Protein AF-J7QDD9-F1 (afdb_monomer)

Radius of gyration: 14.72 Å; Cα contacts (8 Å, |Δi|>4): 71; chains: 1; bounding box: 35×33×41 Å

Structure (mmCIF, N/CA/C/O backbone):
data_AF-J7QDD9-F1
#
_entry.id   AF-J7QDD9-F1
#
loop_
_atom_site.group_PDB
_atom_site.id
_atom_site.type_symbol
_atom_site.label_atom_id
_atom_site.label_alt_id
_atom_site.label_comp_id
_atom_site.label_asym_id
_atom_site.label_entity_id
_atom_site.label_seq_id
_atom_site.pdbx_PDB_ins_code
_atom_site.Cartn_x
_atom_site.Cartn_y
_atom_site.Cartn_z
_atom_site.occupancy
_atom_site.B_iso_or_equiv
_atom_site.auth_seq_id
_atom_site.auth_comp_id
_atom_site.auth_asym_id
_atom_site.auth_atom_id
_atom_site.pdbx_PDB_model_num
ATOM 1 N N . PRO A 1 1 ? -3.243 -21.682 -27.968 1.00 46.69 1 PRO A N 1
ATOM 2 C CA . PRO A 1 1 ? -2.888 -22.074 -26.582 1.00 46.69 1 PRO A CA 1
ATOM 3 C C . PRO A 1 1 ? -1.406 -21.785 -26.291 1.00 46.69 1 PRO A C 1
ATOM 5 O O . PRO A 1 1 ? -0.540 -22.394 -26.911 1.00 46.69 1 PRO A O 1
ATOM 8 N N . ALA A 1 2 ? -1.112 -20.806 -25.429 1.00 47.50 2 ALA A N 1
ATOM 9 C CA . ALA A 1 2 ? 0.265 -20.487 -25.048 1.00 47.50 2 ALA A CA 1
ATOM 10 C C . ALA A 1 2 ? 0.872 -21.641 -24.232 1.00 47.50 2 ALA A C 1
ATOM 12 O O . ALA A 1 2 ? 0.212 -22.207 -23.362 1.00 47.50 2 ALA A O 1
ATOM 13 N N . THR A 1 3 ? 2.110 -22.012 -24.547 1.00 53.88 3 THR A N 1
ATOM 14 C CA . THR A 1 3 ? 2.876 -23.059 -23.864 1.00 53.88 3 THR A CA 1
ATOM 15 C C . THR A 1 3 ? 3.172 -22.668 -22.405 1.00 53.88 3 THR A C 1
ATOM 17 O O . THR A 1 3 ? 3.462 -21.499 -22.143 1.00 53.88 3 THR A O 1
ATOM 20 N N . PRO A 1 4 ? 3.147 -23.619 -21.448 1.00 62.66 4 PRO A N 1
ATOM 21 C CA . PRO A 1 4 ? 3.274 -23.342 -20.008 1.00 62.66 4 PRO A CA 1
ATOM 22 C C . PRO A 1 4 ? 4.576 -22.614 -19.614 1.00 62.66 4 PRO A C 1
ATOM 24 O O . PRO A 1 4 ? 4.592 -21.803 -18.690 1.00 62.66 4 PRO A O 1
ATOM 27 N N . GLN A 1 5 ? 5.652 -22.805 -20.379 1.00 57.22 5 GLN A N 1
ATOM 28 C CA . GLN A 1 5 ? 6.921 -22.088 -20.193 1.00 57.22 5 GLN A CA 1
ATOM 29 C C . GLN A 1 5 ? 6.824 -20.586 -20.484 1.00 57.22 5 GLN A C 1
ATOM 31 O O . GLN A 1 5 ? 7.480 -19.784 -19.823 1.00 57.22 5 GLN A O 1
ATOM 36 N N . ILE A 1 6 ? 5.983 -20.182 -21.441 1.00 62.09 6 ILE A N 1
ATOM 37 C CA . ILE A 1 6 ? 5.754 -18.764 -21.733 1.00 62.09 6 ILE A CA 1
ATOM 38 C C . ILE A 1 6 ? 4.957 -18.142 -20.587 1.00 62.09 6 ILE A C 1
ATOM 40 O O . ILE A 1 6 ? 5.292 -17.053 -20.134 1.00 62.09 6 ILE A O 1
ATOM 44 N N . THR A 1 7 ? 3.9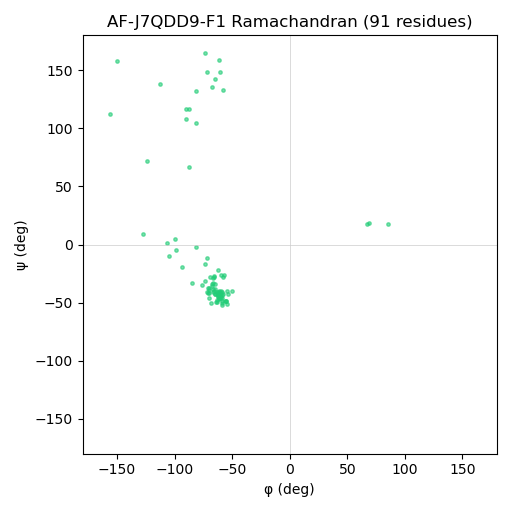47 -18.839 -20.058 1.00 60.72 7 THR A N 1
ATOM 45 C CA . THR A 1 7 ? 3.172 -18.333 -18.916 1.00 60.72 7 THR A CA 1
ATOM 46 C C . THR A 1 7 ? 4.033 -18.151 -17.665 1.00 60.72 7 THR A C 1
ATOM 48 O O . THR A 1 7 ? 3.932 -17.114 -17.019 1.00 60.72 7 THR A O 1
ATOM 51 N N . GLU A 1 8 ? 4.952 -19.069 -17.363 1.00 60.72 8 GLU A N 1
ATOM 52 C CA . GLU A 1 8 ? 5.870 -18.934 -16.219 1.00 60.72 8 GLU A CA 1
ATOM 53 C C . GLU A 1 8 ? 6.875 -17.782 -16.389 1.00 60.72 8 GLU A C 1
ATOM 55 O O . GLU A 1 8 ? 7.103 -17.003 -15.457 1.00 60.72 8 GLU A O 1
ATOM 60 N N . ALA A 1 9 ? 7.424 -17.611 -17.596 1.00 60.16 9 ALA A N 1
ATOM 61 C CA . ALA A 1 9 ? 8.318 -16.496 -17.910 1.00 60.16 9 ALA A CA 1
ATOM 62 C C . ALA A 1 9 ? 7.598 -15.138 -17.829 1.00 60.16 9 ALA A C 1
ATOM 64 O O . ALA A 1 9 ? 8.151 -14.163 -17.318 1.00 60.16 9 ALA A O 1
ATOM 65 N N . LEU A 1 10 ? 6.336 -15.075 -18.268 1.00 59.44 10 LEU A N 1
ATOM 66 C CA . LEU A 1 10 ? 5.495 -13.882 -18.142 1.00 59.44 10 LEU A CA 1
ATOM 67 C C . LEU A 1 10 ? 5.149 -13.577 -16.676 1.00 59.44 10 LEU A C 1
ATOM 69 O O . LEU A 1 10 ? 5.080 -12.412 -16.290 1.00 59.44 10 LEU A O 1
ATOM 73 N N . HIS A 1 11 ? 4.978 -14.604 -15.841 1.00 61.16 11 HIS A N 1
ATOM 74 C CA . HIS A 1 11 ? 4.706 -14.453 -14.406 1.00 61.16 11 HIS A CA 1
ATOM 75 C C . HIS A 1 11 ? 5.924 -13.971 -13.602 1.00 61.16 11 HIS A C 1
ATOM 77 O O . HIS A 1 11 ? 5.769 -13.579 -12.447 1.00 61.16 11 HIS A O 1
ATOM 83 N N . SER A 1 12 ? 7.112 -13.965 -14.210 1.00 67.19 12 SER A N 1
ATOM 84 C CA . SER A 1 12 ? 8.369 -13.539 -13.583 1.00 67.19 12 SER A CA 1
ATOM 85 C C . SER A 1 12 ? 8.869 -12.182 -14.092 1.00 67.19 12 SER A C 1
ATOM 87 O O . SER A 1 12 ? 9.935 -11.730 -13.687 1.00 67.19 12 SER A O 1
ATOM 89 N N . ASN A 1 13 ? 8.133 -11.532 -14.999 1.00 84.44 13 ASN A N 1
ATOM 90 C CA . ASN A 1 13 ? 8.532 -10.247 -15.564 1.00 84.44 13 ASN A CA 1
ATOM 91 C C . ASN A 1 13 ? 8.039 -9.085 -14.686 1.00 84.44 13 ASN A C 1
ATOM 93 O O . ASN A 1 13 ? 6.831 -8.850 -14.585 1.00 84.44 13 ASN A O 1
ATOM 97 N N . ASP A 1 14 ? 8.972 -8.317 -14.115 1.00 87.19 14 ASP A N 1
ATOM 98 C CA . ASP A 1 14 ? 8.694 -7.160 -13.252 1.00 87.19 14 ASP A CA 1
ATOM 99 C C . ASP A 1 14 ? 7.690 -6.182 -13.880 1.00 87.19 14 ASP A C 1
ATOM 101 O O . ASP A 1 14 ? 6.818 -5.660 -13.191 1.00 87.19 14 ASP A O 1
ATOM 105 N N . SER A 1 15 ? 7.764 -5.916 -15.189 1.00 88.12 15 SER A N 1
ATOM 106 C CA . SER A 1 15 ? 6.837 -4.997 -15.873 1.00 88.12 15 SER A CA 1
ATOM 107 C C . SER A 1 15 ? 5.404 -5.522 -15.893 1.00 88.12 15 SER A C 1
ATOM 109 O O . SER A 1 15 ? 4.466 -4.759 -15.667 1.00 88.12 15 SER A O 1
ATOM 111 N N . LEU A 1 16 ? 5.223 -6.827 -16.106 1.00 89.88 16 LEU A N 1
ATOM 112 C CA . LEU A 1 16 ? 3.898 -7.448 -16.091 1.00 89.88 16 LEU A CA 1
ATOM 113 C C . LEU A 1 16 ? 3.335 -7.535 -14.676 1.00 89.88 16 LEU A C 1
ATOM 115 O O . LEU A 1 16 ? 2.157 -7.254 -14.473 1.00 89.88 16 LEU A O 1
ATOM 119 N N . LEU A 1 17 ? 4.169 -7.869 -13.691 1.00 91.81 17 LEU A N 1
ATOM 120 C CA . LEU A 1 17 ? 3.767 -7.897 -12.285 1.00 91.81 17 LEU A CA 1
ATOM 121 C C . LEU A 1 17 ? 3.342 -6.508 -11.795 1.00 91.81 17 LEU A C 1
ATOM 123 O O . LEU A 1 17 ? 2.296 -6.380 -11.160 1.00 91.81 17 LEU A O 1
ATOM 127 N N . ARG A 1 18 ? 4.087 -5.459 -12.167 1.00 92.00 18 ARG A N 1
ATOM 128 C CA . ARG A 1 18 ? 3.720 -4.057 -11.907 1.00 92.00 18 ARG A CA 1
ATOM 129 C C . ARG A 1 18 ? 2.375 -3.703 -12.537 1.00 92.00 18 ARG A C 1
ATOM 131 O O . ARG A 1 18 ? 1.482 -3.228 -11.839 1.00 92.00 18 ARG A O 1
ATOM 138 N N . ALA A 1 19 ? 2.207 -3.977 -13.832 1.00 93.00 19 ALA A N 1
ATOM 139 C CA . ALA A 1 19 ? 0.958 -3.699 -14.538 1.00 93.00 19 ALA A CA 1
ATOM 140 C C . ALA A 1 19 ? -0.231 -4.431 -13.896 1.00 93.00 19 ALA A C 1
ATOM 142 O O . ALA A 1 19 ? -1.274 -3.827 -13.657 1.00 93.00 19 ALA A O 1
ATOM 143 N N . ARG A 1 20 ? -0.061 -5.709 -13.538 1.00 93.81 20 ARG A N 1
ATOM 144 C CA . ARG A 1 20 ? -1.085 -6.495 -12.839 1.00 93.81 20 ARG A CA 1
ATOM 145 C C . ARG A 1 20 ? -1.431 -5.922 -11.469 1.00 93.81 20 ARG A C 1
ATOM 147 O O . ARG A 1 20 ? -2.612 -5.817 -11.162 1.00 93.81 20 ARG A O 1
ATOM 154 N N . ALA A 1 21 ? -0.440 -5.515 -10.673 1.00 94.94 21 ALA A N 1
ATOM 155 C CA . ALA A 1 21 ? -0.681 -4.884 -9.376 1.00 94.94 21 ALA A CA 1
ATOM 156 C C . ALA A 1 21 ? -1.479 -3.577 -9.522 1.00 94.94 21 ALA A C 1
ATOM 158 O O . ALA A 1 21 ? -2.440 -3.361 -8.789 1.00 94.94 21 ALA A O 1
ATOM 159 N N . ILE A 1 22 ? -1.138 -2.741 -10.508 1.00 95.12 22 ILE A N 1
ATOM 160 C CA . ILE A 1 22 ? -1.861 -1.493 -10.803 1.00 95.12 22 ILE A CA 1
ATOM 161 C C . ILE A 1 22 ? -3.307 -1.789 -11.222 1.00 95.12 22 ILE A C 1
ATOM 163 O O . ILE A 1 22 ? -4.247 -1.194 -10.696 1.00 95.12 22 ILE A O 1
ATOM 167 N N . VAL A 1 23 ? -3.510 -2.743 -12.133 1.00 96.62 23 VAL A N 1
ATOM 168 C CA . VAL A 1 23 ? -4.853 -3.140 -12.581 1.00 96.62 23 VAL A CA 1
ATOM 169 C C . VAL A 1 23 ? -5.678 -3.686 -11.413 1.00 96.62 23 VAL A C 1
ATOM 171 O O . VAL A 1 23 ? -6.822 -3.268 -11.236 1.00 96.62 23 VAL A O 1
ATOM 174 N N . ALA A 1 24 ? -5.107 -4.567 -10.590 1.00 96.31 24 ALA A N 1
ATOM 175 C CA . ALA A 1 24 ? -5.774 -5.121 -9.415 1.00 96.31 24 ALA A CA 1
ATOM 176 C C . ALA A 1 24 ? -6.150 -4.031 -8.396 1.00 96.31 24 ALA A C 1
ATOM 178 O O . ALA A 1 24 ? -7.258 -4.060 -7.859 1.00 96.31 24 ALA A O 1
ATOM 179 N N . TYR A 1 25 ? -5.276 -3.040 -8.185 1.00 97.06 25 TYR A N 1
ATOM 180 C CA . TYR A 1 25 ? -5.543 -1.880 -7.333 1.00 97.06 25 TYR A CA 1
ATOM 181 C C . TYR A 1 25 ? -6.765 -1.086 -7.813 1.00 97.06 25 TYR A C 1
ATOM 183 O O . TYR A 1 25 ? -7.693 -0.864 -7.035 1.00 97.06 25 TYR A O 1
ATOM 191 N N . HIS A 1 26 ? -6.824 -0.740 -9.103 1.00 96.38 26 HIS A N 1
ATOM 192 C CA . HIS A 1 26 ? -7.951 0.011 -9.670 1.00 96.38 26 HIS A CA 1
ATOM 193 C C . HIS A 1 26 ? -9.274 -0.768 -9.679 1.00 96.38 26 HIS A C 1
ATOM 195 O O . HIS A 1 26 ? -10.337 -0.162 -9.572 1.00 96.38 26 HIS A O 1
ATOM 201 N N . HIS A 1 27 ? -9.231 -2.101 -9.756 1.00 96.12 27 HIS A N 1
ATOM 202 C CA . HIS A 1 27 ? -10.425 -2.951 -9.646 1.00 96.12 27 HIS A CA 1
ATOM 203 C C . HIS A 1 27 ? -10.856 -3.210 -8.192 1.00 96.12 27 HIS A C 1
ATOM 205 O O . HIS A 1 27 ? -11.846 -3.903 -7.954 1.00 96.12 27 HIS A O 1
ATOM 211 N N . GLY A 1 28 ? -10.117 -2.696 -7.203 1.00 95.19 28 GLY A N 1
ATOM 212 C CA . GLY A 1 28 ? -10.376 -2.958 -5.788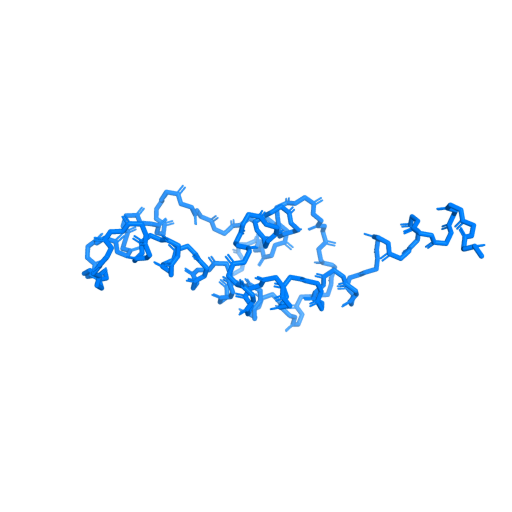 1.00 95.19 28 GLY A CA 1
ATOM 213 C C . GLY A 1 28 ? -10.084 -4.401 -5.360 1.00 95.19 28 GLY A C 1
ATOM 214 O O . GLY A 1 28 ? -10.583 -4.844 -4.324 1.00 95.19 28 GLY A O 1
ATOM 215 N N . ASN A 1 29 ? -9.293 -5.150 -6.139 1.00 96.50 29 ASN A N 1
ATOM 216 C CA . ASN A 1 29 ? -8.813 -6.486 -5.786 1.00 96.50 29 ASN A CA 1
ATOM 217 C C . ASN A 1 29 ? -7.513 -6.388 -4.974 1.00 96.50 29 ASN A C 1
ATOM 219 O O . ASN A 1 29 ? -6.431 -6.787 -5.413 1.00 96.50 29 ASN A O 1
ATOM 223 N N . TYR A 1 30 ? -7.614 -5.841 -3.763 1.00 96.44 30 TYR A N 1
ATOM 224 C CA . TYR A 1 30 ? -6.440 -5.562 -2.934 1.00 96.44 30 TYR A CA 1
ATOM 225 C C . TYR A 1 30 ? -5.698 -6.827 -2.488 1.00 96.44 30 TYR A C 1
ATOM 227 O O . TYR A 1 30 ? -4.483 -6.802 -2.327 1.00 96.44 30 TYR A O 1
ATOM 235 N N . ARG A 1 31 ? -6.387 -7.972 -2.383 1.00 95.75 31 ARG A N 1
ATOM 236 C CA . ARG A 1 31 ? -5.744 -9.256 -2.065 1.00 95.75 31 ARG A CA 1
ATOM 237 C C . ARG A 1 31 ? -4.698 -9.652 -3.108 1.00 95.75 31 ARG A C 1
ATOM 239 O O . ARG A 1 31 ? -3.638 -10.152 -2.737 1.00 95.75 31 ARG A O 1
ATOM 246 N N . GLU A 1 32 ? -4.982 -9.437 -4.392 1.00 95.31 32 GLU A N 1
ATOM 247 C CA . GLU A 1 32 ? -4.012 -9.708 -5.458 1.00 95.31 32 GLU A CA 1
ATOM 248 C C . GLU A 1 32 ? -2.851 -8.711 -5.423 1.00 95.31 32 GLU A C 1
ATOM 250 O O . GLU A 1 32 ? -1.704 -9.130 -5.565 1.00 95.31 32 GLU A O 1
ATOM 255 N N . VAL A 1 33 ? -3.122 -7.431 -5.136 1.00 96.44 33 VAL A N 1
ATOM 256 C CA . VAL A 1 33 ? -2.072 -6.423 -4.909 1.00 96.44 33 VAL A CA 1
ATOM 257 C C . VAL A 1 33 ? -1.116 -6.891 -3.816 1.00 96.44 33 VAL A C 1
ATOM 259 O O . VAL A 1 33 ? 0.090 -6.947 -4.044 1.00 96.44 33 VAL A O 1
ATOM 262 N N . TYR A 1 34 ? -1.638 -7.295 -2.654 1.00 96.25 34 TYR A N 1
ATOM 263 C CA . TYR A 1 34 ? -0.799 -7.752 -1.547 1.00 96.25 34 TYR A CA 1
ATOM 264 C C . TYR A 1 34 ? 0.016 -8.986 -1.935 1.00 96.25 34 TYR A C 1
ATOM 266 O O . TYR A 1 34 ? 1.213 -9.040 -1.670 1.00 96.25 34 TYR A O 1
ATOM 274 N N . ASN A 1 35 ? -0.611 -9.950 -2.616 1.00 95.00 35 ASN A N 1
ATOM 275 C CA . ASN A 1 35 ? 0.059 -11.168 -3.049 1.00 95.00 35 ASN A CA 1
ATOM 276 C C . ASN A 1 35 ? 1.224 -10.877 -4.006 1.00 95.00 35 ASN A C 1
ATOM 278 O O . ASN A 1 35 ? 2.318 -11.400 -3.801 1.00 95.00 35 ASN A O 1
ATOM 282 N N . ILE A 1 36 ? 1.001 -10.029 -5.015 1.00 93.81 36 ILE A N 1
ATOM 283 C CA . ILE A 1 36 ? 2.033 -9.652 -5.985 1.00 93.81 36 ILE A CA 1
ATOM 284 C C . ILE A 1 36 ? 3.168 -8.915 -5.276 1.00 93.81 36 ILE A C 1
ATOM 286 O O . ILE A 1 36 ? 4.334 -9.274 -5.433 1.00 93.81 36 ILE A O 1
ATOM 290 N N . LEU A 1 37 ? 2.824 -7.909 -4.469 1.00 94.25 37 LEU A N 1
ATOM 291 C CA . LEU A 1 37 ? 3.819 -7.078 -3.813 1.00 94.25 37 LEU A CA 1
ATOM 292 C C . LEU A 1 37 ? 4.592 -7.832 -2.736 1.00 94.25 37 LEU A C 1
ATOM 294 O O . LEU A 1 37 ? 5.735 -7.484 -2.523 1.00 94.25 37 LEU A O 1
ATOM 298 N N . GLN A 1 38 ? 4.052 -8.859 -2.078 1.00 93.38 38 GLN A N 1
ATOM 299 C CA . GLN A 1 38 ? 4.774 -9.601 -1.034 1.00 93.38 38 GLN A CA 1
ATOM 300 C C . GLN A 1 38 ? 5.670 -10.726 -1.563 1.00 93.38 38 GLN A C 1
ATOM 302 O O . GLN A 1 38 ? 6.704 -10.996 -0.955 1.00 93.38 38 GLN A O 1
ATOM 307 N N . HIS A 1 39 ? 5.282 -11.392 -2.654 1.00 89.94 39 HIS A N 1
ATOM 308 C CA . HIS A 1 39 ? 5.924 -12.645 -3.078 1.00 89.94 39 HIS A CA 1
ATOM 309 C C . HIS A 1 39 ? 6.865 -12.503 -4.277 1.00 89.94 39 HIS A C 1
ATOM 311 O O . HIS A 1 39 ? 7.597 -13.443 -4.578 1.00 89.94 39 HIS A O 1
ATOM 317 N N . HIS A 1 40 ? 6.882 -11.349 -4.948 1.00 88.69 40 HIS A N 1
ATOM 318 C CA . HIS A 1 40 ? 7.768 -11.104 -6.083 1.00 88.69 40 HIS A CA 1
ATOM 319 C C . HIS A 1 40 ? 8.820 -10.048 -5.753 1.00 88.69 40 HIS A C 1
ATOM 321 O O . HIS A 1 40 ? 8.532 -9.032 -5.125 1.00 88.69 40 HIS A O 1
ATOM 327 N N . SER A 1 41 ? 10.057 -10.291 -6.181 1.00 83.56 41 SER A N 1
ATOM 328 C CA . SER A 1 41 ? 11.166 -9.355 -6.002 1.00 83.56 41 SER A CA 1
ATOM 329 C C . SER A 1 41 ? 11.251 -8.403 -7.190 1.00 83.56 41 SER A C 1
ATOM 331 O O . SER A 1 41 ? 11.531 -8.849 -8.297 1.00 83.56 41 SER A O 1
ATOM 333 N N . PHE A 1 42 ? 11.063 -7.105 -6.952 1.00 86.25 42 PHE A N 1
ATOM 334 C CA . PHE A 1 42 ? 11.214 -6.073 -7.979 1.00 86.25 42 PHE A CA 1
ATOM 335 C C . PHE A 1 42 ? 12.655 -5.571 -7.988 1.00 86.25 42 PHE A C 1
ATOM 337 O O . PHE A 1 42 ? 13.077 -4.876 -7.061 1.00 86.25 42 PHE A O 1
ATOM 344 N N . ARG A 1 43 ? 13.420 -5.938 -9.022 1.00 82.44 43 ARG A N 1
ATOM 345 C CA . ARG A 1 43 ? 14.846 -5.572 -9.129 1.00 82.44 43 ARG A CA 1
ATOM 346 C C . ARG A 1 43 ? 15.033 -4.101 -9.485 1.00 82.44 43 ARG A C 1
ATOM 348 O O . ARG A 1 43 ? 16.018 -3.488 -9.092 1.00 82.44 43 ARG A O 1
ATOM 355 N N . ASP A 1 44 ? 14.087 -3.560 -10.240 1.00 83.62 44 ASP A N 1
ATOM 356 C CA . ASP A 1 44 ? 14.060 -2.165 -10.656 1.00 83.62 44 ASP A CA 1
ATOM 357 C C . ASP A 1 44 ? 13.492 -1.273 -9.538 1.00 83.62 44 ASP A C 1
ATOM 359 O O . ASP A 1 44 ? 12.282 -1.244 -9.290 1.00 83.62 44 ASP A O 1
ATOM 363 N N . THR A 1 45 ? 14.38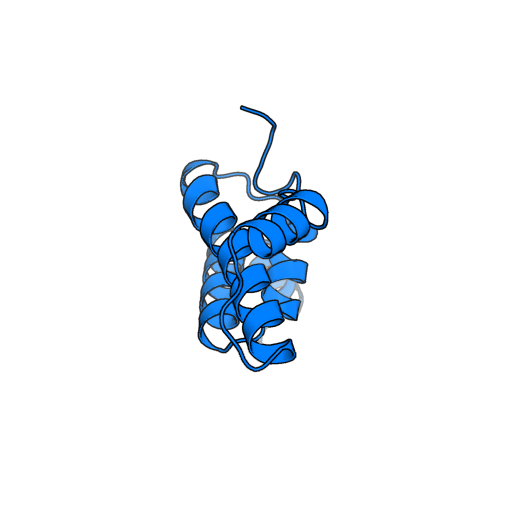0 -0.540 -8.863 1.00 86.44 45 THR A N 1
ATOM 364 C CA . THR A 1 45 ? 14.044 0.338 -7.733 1.00 86.44 45 THR A CA 1
ATOM 365 C C . THR A 1 45 ? 13.330 1.620 -8.152 1.00 86.44 45 THR A C 1
ATOM 367 O O . THR A 1 45 ? 12.672 2.246 -7.322 1.00 86.44 45 THR A O 1
ATOM 370 N N . SER A 1 46 ? 13.370 1.996 -9.437 1.00 89.12 46 SER A N 1
ATOM 371 C CA . SER A 1 46 ? 12.750 3.241 -9.918 1.00 89.12 46 SER A CA 1
ATOM 372 C C . SER A 1 46 ? 11.229 3.276 -9.710 1.00 89.12 46 SER A C 1
ATOM 374 O O . SER A 1 46 ? 10.638 4.348 -9.594 1.00 89.12 46 SER A O 1
ATOM 376 N N . TRP A 1 47 ? 10.599 2.105 -9.577 1.00 89.75 47 TRP A N 1
ATOM 377 C CA . TRP A 1 47 ? 9.160 1.960 -9.346 1.00 89.75 47 TRP A CA 1
ATOM 378 C C . TRP A 1 47 ? 8.789 1.721 -7.885 1.00 89.75 47 TRP A C 1
ATOM 380 O O . TRP A 1 47 ? 7.600 1.680 -7.566 1.00 89.75 47 TRP A O 1
ATOM 390 N N . HIS A 1 48 ? 9.767 1.563 -6.988 1.00 91.94 48 HIS A N 1
ATOM 391 C CA . HIS A 1 48 ? 9.498 1.234 -5.586 1.00 91.94 48 HIS A CA 1
ATOM 392 C C . HIS A 1 48 ? 8.606 2.282 -4.925 1.00 91.94 48 HIS A C 1
ATOM 394 O O . HIS A 1 48 ? 7.630 1.902 -4.290 1.00 91.94 48 HIS A O 1
ATOM 400 N N . HIS A 1 49 ? 8.840 3.576 -5.168 1.00 93.06 49 HIS A N 1
ATOM 401 C CA . HIS A 1 49 ? 7.988 4.648 -4.638 1.00 93.06 49 HIS A CA 1
ATOM 402 C C . HIS A 1 49 ? 6.511 4.467 -5.035 1.00 93.06 49 HIS A C 1
ATOM 404 O O . HIS A 1 49 ? 5.623 4.497 -4.187 1.00 93.06 49 HIS A O 1
ATOM 410 N N . THR A 1 50 ? 6.232 4.206 -6.316 1.00 93.56 50 THR A N 1
ATOM 411 C CA . THR A 1 50 ? 4.864 3.974 -6.806 1.00 93.56 50 THR A CA 1
ATOM 412 C C . THR A 1 50 ? 4.238 2.730 -6.176 1.00 93.56 50 THR A C 1
ATOM 414 O O . THR A 1 50 ? 3.078 2.760 -5.769 1.00 93.56 50 THR A O 1
ATOM 417 N N . LEU A 1 51 ? 4.996 1.637 -6.058 1.00 94.56 51 LEU A N 1
ATOM 418 C CA . LEU A 1 51 ? 4.498 0.400 -5.450 1.00 94.56 51 LEU A CA 1
ATOM 419 C C . LEU A 1 51 ? 4.231 0.558 -3.946 1.00 94.56 51 LEU A C 1
ATOM 421 O O . LEU A 1 51 ? 3.258 0.003 -3.438 1.00 94.56 51 LEU A O 1
ATOM 425 N N . GLN A 1 52 ? 5.046 1.345 -3.240 1.00 95.25 52 GLN A N 1
ATOM 426 C CA . GLN A 1 52 ? 4.834 1.688 -1.831 1.00 95.25 52 GLN A CA 1
ATOM 427 C C . GLN A 1 52 ? 3.563 2.525 -1.644 1.00 95.25 52 GLN A C 1
ATOM 429 O O . GLN A 1 52 ? 2.781 2.247 -0.732 1.00 95.25 52 GLN A O 1
ATOM 434 N N . SER A 1 53 ? 3.315 3.508 -2.519 1.00 96.00 53 SER A N 1
ATOM 435 C CA . SER A 1 53 ? 2.058 4.268 -2.521 1.00 96.00 53 SER A CA 1
ATOM 436 C C . SER A 1 53 ? 0.858 3.344 -2.720 1.00 96.00 53 SER A C 1
ATOM 438 O O . SER A 1 53 ? -0.065 3.376 -1.909 1.00 96.00 53 SER A O 1
ATOM 440 N N . ILE A 1 54 ? 0.910 2.452 -3.718 1.00 96.38 54 ILE A N 1
ATOM 441 C CA . ILE A 1 54 ? -0.154 1.470 -3.982 1.00 96.38 54 ILE A CA 1
ATOM 442 C C . ILE A 1 54 ? -0.391 0.570 -2.766 1.00 96.38 54 ILE A C 1
ATOM 444 O O . ILE A 1 54 ? -1.537 0.369 -2.375 1.00 96.38 54 ILE A O 1
ATOM 448 N N . TRP A 1 55 ? 0.668 0.050 -2.139 1.00 96.81 55 TRP A N 1
ATOM 449 C CA . TRP A 1 55 ? 0.563 -0.773 -0.930 1.00 96.81 55 TRP A CA 1
ATOM 450 C C . TRP A 1 55 ? -0.191 -0.047 0.190 1.00 96.81 55 TRP A C 1
ATOM 452 O O . TRP A 1 55 ? 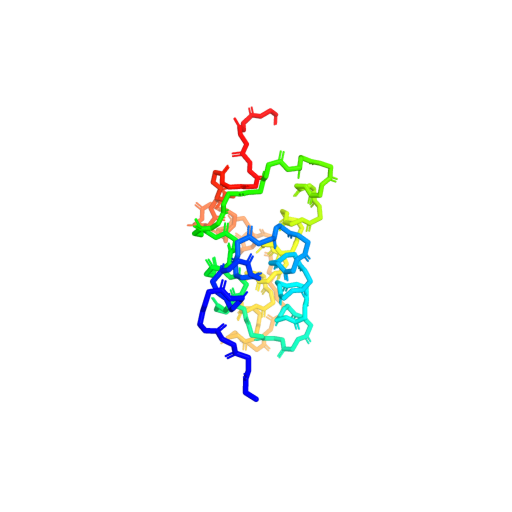-1.118 -0.594 0.795 1.00 96.81 55 TRP A O 1
ATOM 462 N N . MET A 1 56 ? 0.191 1.204 0.452 1.00 96.88 56 MET A N 1
ATOM 463 C CA . MET A 1 56 ? -0.396 1.983 1.535 1.00 96.88 56 MET A CA 1
ATOM 464 C C . MET A 1 56 ? -1.840 2.385 1.250 1.00 96.8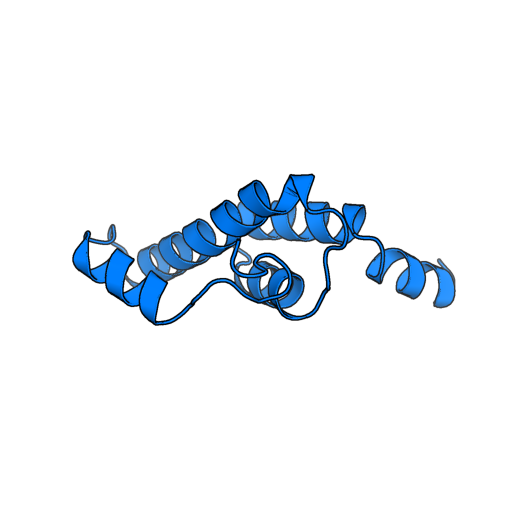8 56 MET A C 1
ATOM 466 O O . MET A 1 56 ? -2.703 2.240 2.118 1.00 96.88 56 MET A O 1
ATOM 470 N N . GLU A 1 57 ? -2.107 2.876 0.043 1.00 96.81 57 GLU A N 1
ATOM 471 C CA . GLU A 1 57 ? -3.445 3.281 -0.375 1.00 96.81 57 GLU A CA 1
ATOM 472 C C . GLU A 1 57 ? -4.399 2.091 -0.427 1.00 96.81 57 GLU A C 1
ATOM 474 O O . GLU A 1 57 ? -5.508 2.198 0.090 1.00 96.81 57 GLU A O 1
ATOM 479 N N . ALA A 1 58 ? -3.960 0.940 -0.949 1.00 97.44 58 ALA A N 1
ATOM 480 C CA . ALA A 1 58 ? -4.758 -0.283 -0.967 1.00 97.44 58 ALA A CA 1
ATOM 481 C C . ALA A 1 58 ? -5.223 -0.661 0.444 1.00 97.44 58 ALA A C 1
ATOM 483 O O . ALA A 1 58 ? -6.415 -0.855 0.661 1.00 97.44 58 ALA A O 1
ATOM 484 N N . HIS A 1 59 ? -4.319 -0.668 1.429 1.00 97.88 59 HIS A N 1
ATOM 485 C CA . HIS A 1 59 ? -4.685 -0.975 2.812 1.00 97.88 59 HIS A CA 1
ATOM 486 C C . HIS A 1 59 ? -5.626 0.053 3.447 1.00 97.88 59 HIS A C 1
ATOM 488 O O . HIS A 1 59 ? -6.468 -0.316 4.271 1.00 97.88 59 HIS A O 1
ATOM 494 N N . TYR A 1 60 ? -5.496 1.336 3.101 1.00 97.19 60 TYR A N 1
ATOM 495 C CA . TYR A 1 60 ? -6.434 2.351 3.571 1.00 97.19 60 TYR A CA 1
ATOM 496 C C . TYR A 1 60 ? -7.814 2.161 2.949 1.00 97.19 60 TYR A C 1
ATOM 498 O O . TYR A 1 60 ? -8.788 2.079 3.690 1.00 97.19 60 TYR A O 1
ATOM 506 N N . LEU A 1 61 ? -7.893 2.026 1.626 1.00 96.56 61 LEU A N 1
ATOM 507 C CA . LEU A 1 61 ? -9.153 1.862 0.905 1.00 96.56 61 LEU A CA 1
ATOM 508 C C . LEU A 1 61 ? -9.878 0.574 1.304 1.00 96.56 61 LEU A C 1
ATOM 510 O O . LEU A 1 61 ? -11.088 0.590 1.511 1.00 96.56 61 LEU A O 1
ATOM 514 N N . ASP A 1 62 ? -9.151 -0.528 1.482 1.00 96.31 62 ASP A N 1
ATOM 515 C CA . ASP A 1 62 ? -9.702 -1.805 1.945 1.00 96.31 62 ASP A CA 1
ATOM 516 C C . ASP A 1 62 ? -10.320 -1.673 3.350 1.00 96.31 62 ASP A C 1
ATOM 518 O O . ASP A 1 62 ? -11.448 -2.101 3.611 1.00 96.31 62 ASP A O 1
ATOM 522 N N . ALA A 1 63 ? -9.627 -0.978 4.257 1.00 96.12 63 ALA A N 1
ATOM 523 C CA . ALA A 1 63 ? -10.128 -0.718 5.602 1.00 96.12 63 ALA A CA 1
ATOM 524 C C . ALA A 1 63 ? -11.290 0.294 5.633 1.00 96.12 63 ALA A C 1
ATOM 526 O O . ALA A 1 63 ? -12.224 0.112 6.418 1.00 96.12 63 ALA A O 1
ATOM 527 N N . GLU A 1 64 ? -11.264 1.337 4.799 1.00 96.38 64 GLU A N 1
ATOM 528 C CA . GLU A 1 64 ? -12.376 2.287 4.632 1.00 96.38 64 GLU A CA 1
ATOM 529 C C . GLU A 1 64 ? -13.615 1.575 4.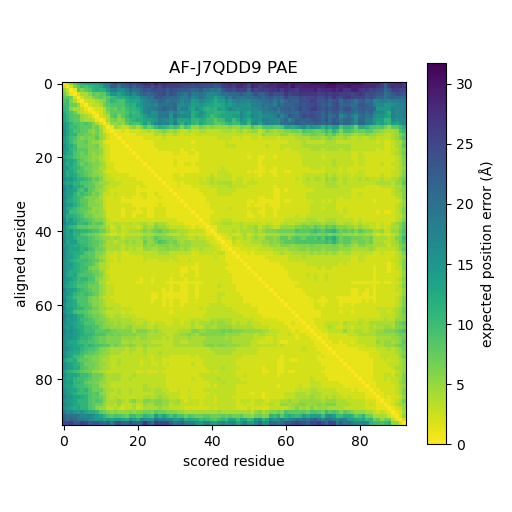099 1.00 96.38 64 GLU A C 1
ATOM 531 O O . GLU A 1 64 ? -14.700 1.717 4.669 1.00 96.38 64 GLU A O 1
ATOM 536 N N . ARG A 1 65 ? -13.442 0.725 3.081 1.00 94.12 65 ARG A N 1
ATOM 537 C CA . ARG A 1 65 ? -14.502 -0.112 2.513 1.00 94.12 65 ARG A CA 1
ATOM 538 C C . ARG A 1 65 ? -15.096 -1.046 3.559 1.00 94.12 65 ARG A C 1
ATOM 540 O O . ARG A 1 65 ? -16.314 -1.128 3.671 1.00 94.12 65 ARG A O 1
ATOM 547 N N . SER A 1 66 ? -14.257 -1.707 4.357 1.00 93.31 66 SER A N 1
ATOM 548 C CA . SER A 1 66 ? -14.721 -2.591 5.431 1.00 93.31 66 SER A CA 1
ATOM 549 C C . SER A 1 66 ? -15.465 -1.848 6.547 1.00 93.31 66 SER A C 1
ATOM 551 O O . SER A 1 66 ? -16.296 -2.457 7.218 1.00 93.31 66 SER A O 1
ATOM 553 N N . LYS A 1 67 ? -15.162 -0.566 6.786 1.00 94.50 67 LYS A N 1
ATOM 554 C CA . LYS A 1 67 ? -15.783 0.248 7.846 1.00 94.50 67 LYS A CA 1
ATOM 555 C C . LYS A 1 67 ? -16.986 1.063 7.372 1.00 94.50 67 LYS A C 1
ATOM 557 O O . LYS A 1 67 ? -17.744 1.533 8.216 1.00 94.50 67 LYS A O 1
ATOM 562 N N . GLY A 1 68 ? -17.123 1.290 6.067 1.00 95.75 68 GLY A N 1
ATOM 563 C CA . GLY A 1 68 ? -18.142 2.171 5.492 1.00 95.75 68 GLY A CA 1
ATOM 564 C C . GLY A 1 68 ? -17.950 3.655 5.831 1.00 95.75 68 GLY A C 1
ATOM 565 O O . GLY A 1 68 ? -18.895 4.430 5.720 1.00 95.75 68 GLY A O 1
ATOM 566 N N . ARG A 1 69 ? -16.753 4.064 6.279 1.00 95.81 69 ARG A N 1
ATOM 567 C CA . ARG A 1 69 ? -16.425 5.462 6.602 1.00 95.81 69 ARG A CA 1
ATOM 568 C C . ARG A 1 69 ? -14.940 5.768 6.373 1.00 95.81 69 ARG A C 1
ATOM 570 O O . ARG A 1 69 ? -14.129 4.844 6.465 1.00 95.81 69 ARG A O 1
ATOM 577 N N . PRO A 1 70 ? -14.567 7.048 6.181 1.00 95.19 70 PRO A N 1
ATOM 578 C CA . PRO A 1 70 ? -13.168 7.452 6.069 1.00 95.19 70 PRO A CA 1
ATOM 579 C C . PRO A 1 70 ? -12.349 7.119 7.323 1.00 95.19 70 PRO A C 1
ATOM 581 O O . PRO A 1 70 ? -12.862 7.145 8.453 1.00 95.19 70 PRO A O 1
ATOM 584 N N . LEU A 1 71 ? -11.058 6.836 7.130 1.00 96.12 71 LEU A N 1
ATOM 585 C CA . LEU A 1 71 ? -10.120 6.573 8.220 1.00 96.12 71 LEU A CA 1
ATOM 586 C C . LEU A 1 71 ? -9.601 7.870 8.839 1.00 96.12 71 LEU A C 1
ATOM 588 O O . LEU A 1 71 ? -9.076 8.749 8.151 1.00 96.12 71 LEU A O 1
ATOM 592 N N . GLY A 1 72 ? -9.634 7.933 10.170 1.00 97.00 72 GLY A N 1
ATOM 593 C CA . GLY A 1 72 ? -8.959 8.994 10.912 1.00 97.00 72 GLY A CA 1
ATOM 594 C C . GLY A 1 72 ? -7.428 8.830 10.931 1.00 97.00 72 GLY A C 1
ATOM 595 O O . GLY A 1 72 ? -6.911 7.733 10.685 1.00 97.00 72 GLY A O 1
ATOM 596 N N . PRO A 1 73 ? -6.669 9.877 11.309 1.00 96.75 73 PRO A N 1
ATOM 597 C CA . PRO A 1 73 ? -5.201 9.835 11.362 1.00 96.75 73 PRO A CA 1
ATOM 598 C C . PRO A 1 73 ? -4.636 8.694 12.223 1.00 96.75 73 PRO A C 1
ATOM 600 O O . PRO A 1 73 ? -3.673 8.028 11.842 1.00 96.75 73 PRO A O 1
ATOM 603 N N . VAL A 1 74 ? -5.273 8.423 13.366 1.00 96.94 74 VAL A N 1
ATOM 604 C CA . VAL A 1 74 ? -4.869 7.348 14.288 1.00 96.94 74 VAL A CA 1
ATOM 605 C C . VAL A 1 74 ? -5.077 5.967 13.665 1.00 96.94 74 VAL A C 1
ATOM 607 O O . VAL A 1 74 ? -4.257 5.068 13.843 1.00 96.94 74 VAL A O 1
ATOM 610 N N . GLU A 1 75 ? -6.155 5.778 12.905 1.00 96.44 75 GLU A N 1
ATOM 611 C CA . GLU A 1 75 ? -6.424 4.508 12.230 1.00 96.44 75 GLU A CA 1
ATOM 612 C C . GLU A 1 75 ? -5.429 4.276 11.088 1.00 96.44 75 GLU A C 1
ATOM 614 O O . GLU A 1 75 ? -4.869 3.184 10.989 1.00 96.44 75 GLU A O 1
ATOM 619 N N . LYS A 1 76 ? -5.112 5.319 10.308 1.00 96.50 76 LYS A N 1
ATOM 620 C CA . LYS A 1 76 ? -4.051 5.264 9.288 1.00 96.50 76 LYS A CA 1
ATOM 621 C C . LYS A 1 76 ? -2.692 4.911 9.903 1.00 96.50 76 LYS A C 1
ATOM 623 O O . LYS A 1 76 ? -1.967 4.078 9.364 1.00 96.50 76 LYS A O 1
ATOM 628 N N . TYR A 1 77 ? -2.366 5.462 11.076 1.00 96.81 77 TYR A N 1
ATOM 629 C CA . TYR A 1 77 ? -1.170 5.065 11.828 1.00 96.81 77 TYR A CA 1
ATOM 630 C C . TYR A 1 77 ? -1.185 3.578 12.220 1.00 96.81 77 TYR A C 1
ATOM 632 O O . TYR A 1 77 ? -0.193 2.882 12.006 1.00 96.81 77 TYR A O 1
ATOM 640 N N . ARG A 1 78 ? -2.307 3.068 12.748 1.00 97.56 78 ARG A N 1
ATOM 641 C CA . ARG A 1 78 ? -2.442 1.643 13.104 1.00 97.56 78 ARG A CA 1
ATOM 642 C C . ARG A 1 78 ? -2.242 0.733 11.896 1.00 97.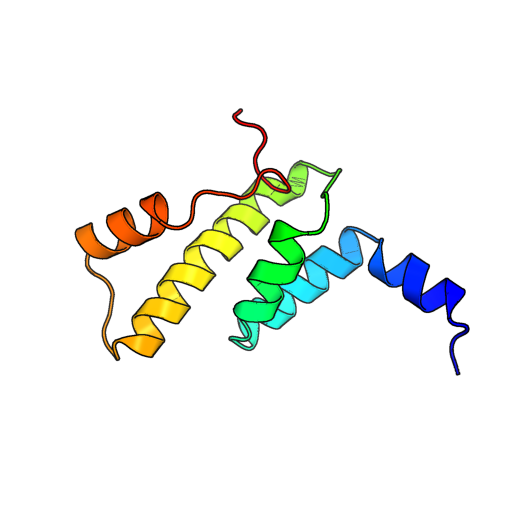56 78 ARG A C 1
ATOM 644 O O . ARG A 1 78 ? -1.590 -0.296 12.030 1.00 97.56 78 ARG A O 1
ATOM 651 N N . ILE A 1 79 ? -2.763 1.120 10.734 1.00 96.81 79 ILE A N 1
ATOM 652 C CA . ILE A 1 79 ? -2.598 0.370 9.485 1.00 96.81 79 ILE A CA 1
ATOM 653 C C . ILE A 1 79 ? -1.127 0.337 9.064 1.00 96.81 79 ILE A C 1
ATOM 655 O O . ILE A 1 79 ? -0.601 -0.754 8.879 1.00 96.81 79 ILE A O 1
ATOM 659 N N . ARG A 1 80 ? -0.433 1.485 9.032 1.00 95.69 80 ARG A N 1
ATOM 660 C CA . ARG A 1 80 ? 1.019 1.544 8.749 1.00 95.69 80 ARG A CA 1
ATOM 661 C C . ARG A 1 80 ? 1.834 0.639 9.665 1.00 95.69 80 ARG A C 1
ATOM 663 O O . ARG A 1 80 ? 2.744 -0.044 9.214 1.00 95.69 80 ARG A O 1
ATOM 670 N N . LYS A 1 81 ? 1.499 0.629 10.958 1.00 95.88 81 LYS A N 1
ATOM 671 C CA . LYS A 1 81 ? 2.193 -0.203 11.946 1.00 95.88 81 LYS A CA 1
ATOM 672 C C . LYS A 1 81 ? 1.894 -1.693 11.765 1.00 95.88 81 LYS A C 1
ATOM 674 O O . LYS A 1 81 ? 2.771 -2.518 11.992 1.00 95.88 81 LYS A O 1
ATOM 679 N N . ARG A 1 82 ? 0.657 -2.044 11.398 1.00 95.94 82 ARG A N 1
ATOM 680 C CA . ARG A 1 82 ? 0.224 -3.435 11.207 1.00 95.94 82 ARG A CA 1
ATOM 681 C C . ARG A 1 82 ? 0.737 -4.033 9.897 1.00 95.94 82 ARG A C 1
ATOM 683 O O . ARG A 1 82 ? 1.032 -5.222 9.865 1.00 95.94 82 ARG A O 1
ATOM 690 N N . PHE A 1 83 ? 0.824 -3.222 8.849 1.00 95.00 83 PHE A N 1
ATOM 691 C CA . PHE A 1 83 ? 1.197 -3.633 7.499 1.00 95.00 83 PHE A CA 1
ATOM 692 C C . PHE A 1 83 ? 2.403 -2.814 7.020 1.00 95.00 83 PHE A C 1
ATOM 694 O O . PHE A 1 83 ? 2.246 -1.918 6.184 1.00 95.00 83 PHE A O 1
ATOM 701 N N . PRO A 1 84 ? 3.603 -3.075 7.576 1.00 94.56 84 PRO A N 1
ATOM 702 C CA . PRO A 1 84 ? 4.819 -2.419 7.113 1.00 94.56 84 PRO A CA 1
ATOM 703 C C . PRO A 1 84 ? 5.084 -2.760 5.642 1.00 94.56 84 PRO A C 1
ATOM 705 O O . PRO A 1 84 ? 4.594 -3.770 5.130 1.00 94.56 84 PRO A O 1
ATOM 708 N N . LEU A 1 85 ? 5.878 -1.924 4.973 1.00 93.06 85 LEU A N 1
ATOM 709 C CA . LEU A 1 85 ? 6.265 -2.156 3.584 1.00 93.06 85 LEU A CA 1
ATOM 710 C C . LEU A 1 85 ?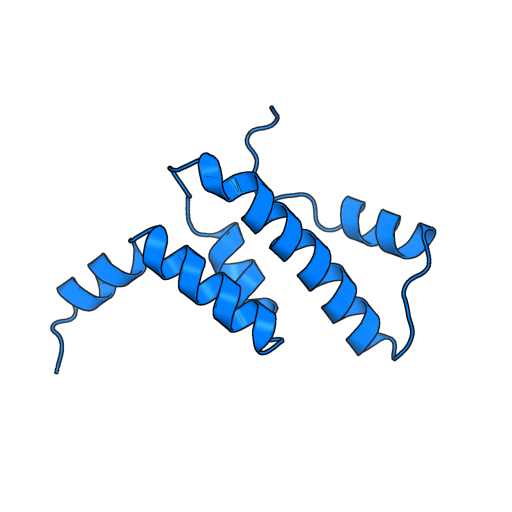 6.984 -3.512 3.444 1.00 93.06 85 LEU A C 1
ATOM 712 O O . LEU A 1 85 ? 7.878 -3.814 4.242 1.00 93.06 85 LEU A O 1
ATOM 716 N N . PRO A 1 86 ? 6.613 -4.345 2.456 1.00 92.69 86 PRO A N 1
ATOM 717 C CA . PRO A 1 86 ? 7.292 -5.609 2.223 1.00 92.69 86 PRO A CA 1
ATOM 718 C C . PRO A 1 86 ? 8.692 -5.378 1.635 1.00 92.69 86 PRO A C 1
ATOM 720 O O . PRO A 1 86 ? 8.920 -4.430 0.885 1.00 92.69 86 PRO A O 1
ATOM 723 N N . ARG A 1 87 ? 9.637 -6.278 1.953 1.00 89.25 87 ARG A N 1
ATOM 724 C CA . ARG A 1 87 ? 11.056 -6.150 1.545 1.00 89.25 87 ARG A CA 1
ATOM 725 C C . ARG A 1 87 ? 11.261 -6.096 0.029 1.00 89.25 87 ARG A C 1
ATOM 727 O O . ARG A 1 87 ? 12.228 -5.535 -0.454 1.00 89.25 87 ARG A O 1
ATOM 734 N N . SER A 1 88 ? 10.340 -6.683 -0.717 1.00 88.25 88 SER A N 1
ATOM 735 C CA . SER A 1 88 ? 10.264 -6.657 -2.180 1.00 88.25 88 SER A CA 1
ATOM 736 C C . SER A 1 88 ? 10.193 -5.256 -2.793 1.00 88.25 88 SER A C 1
ATOM 738 O O . SER A 1 88 ? 10.572 -5.106 -3.952 1.00 88.25 88 SER A O 1
ATOM 740 N N . ILE A 1 89 ? 9.690 -4.261 -2.052 1.00 88.94 89 ILE A N 1
ATOM 741 C CA . ILE A 1 89 ? 9.531 -2.868 -2.502 1.00 88.94 89 ILE A CA 1
ATOM 742 C C . ILE A 1 89 ? 10.162 -1.864 -1.526 1.00 88.94 89 ILE A C 1
ATOM 744 O O . ILE A 1 89 ? 9.918 -0.665 -1.646 1.00 88.94 89 ILE A O 1
ATOM 748 N N . TRP A 1 90 ? 10.914 -2.340 -0.526 1.00 86.69 90 TRP A N 1
ATOM 749 C CA . TRP A 1 90 ? 11.551 -1.513 0.500 1.00 86.69 90 TRP A CA 1
ATOM 750 C C . TRP A 1 90 ? 12.770 -2.217 1.110 1.00 86.69 90 TRP A C 1
ATOM 752 O O . TRP A 1 90 ? 12.626 -3.190 1.851 1.00 86.69 90 TRP A O 1
ATOM 762 N N . ASN A 1 91 ? 13.967 -1.683 0.860 1.00 74.81 91 ASN A N 1
ATOM 763 C CA . ASN A 1 91 ? 15.220 -2.217 1.406 1.00 74.81 91 ASN A CA 1
ATOM 764 C C . ASN A 1 91 ? 15.743 -1.455 2.638 1.00 74.81 91 ASN A C 1
ATOM 766 O O . ASN A 1 91 ? 16.801 -1.807 3.152 1.00 74.81 91 ASN A O 1
ATOM 770 N N . GLY A 1 92 ? 15.003 -0.468 3.157 1.00 64.50 92 GLY A N 1
ATOM 771 C CA . GLY A 1 92 ? 15.433 0.309 4.326 1.00 64.50 92 GLY A CA 1
ATOM 772 C C . GLY A 1 92 ? 16.350 1.495 4.028 1.00 64.50 92 GLY A C 1
ATOM 773 O O . GLY A 1 92 ? 17.001 1.955 4.962 1.00 64.50 92 GLY A O 1
ATOM 774 N N . GLU A 1 93 ? 16.400 1.963 2.776 1.00 53.72 93 GLU A N 1
ATOM 775 C CA . GLU A 1 93 ? 16.977 3.275 2.424 1.00 53.72 93 GLU A CA 1
ATOM 776 C C . GLU A 1 93 ? 16.085 4.442 2.862 1.00 53.72 93 G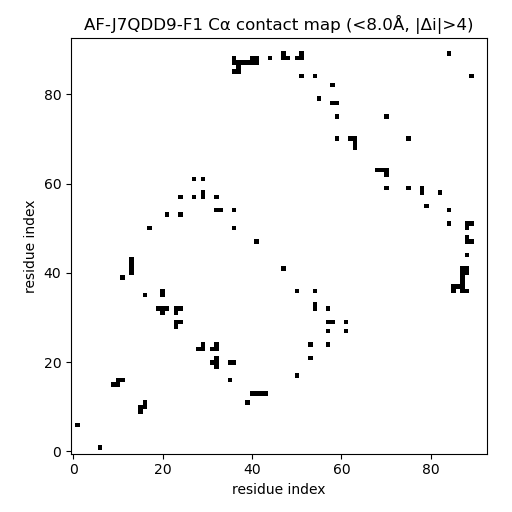LU A C 1
ATOM 778 O O . GLU A 1 93 ? 14.843 4.291 2.816 1.00 53.72 93 GLU A O 1
#

Secondary structure (DSSP, 8-state):
---HHHHHHHHT-HHHHHHHHHHHHHTT-HHHHHHHHHHS----GGGHHHHHHHHHHHHHHHHHHHHTSPPPHHHHHHHHHHSPPPGGG----

Solvent-accessible surface area (backbone atoms only — not comparable to full-atom values): 5468 Å² total; per-residue (Å²): 133,86,56,70,70,57,55,53,54,53,73,68,33,61,70,52,51,50,51,49,32,53,52,26,49,78,69,67,40,44,70,57,26,51,50,53,49,63,75,42,78,50,85,66,64,90,50,22,66,61,52,48,49,49,55,54,49,42,56,49,52,54,50,22,64,75,64,76,45,84,74,51,73,69,53,53,50,51,48,51,70,74,59,60,81,43,67,32,53,43,87,83,128

Foldseek 3Di:
DDDVVVVVVCLQDLVNLVVVLVVCLVVLVLVSVCVSQAPHARPDLVCLVVSVVSNLVSQQVVVCVVVVHHDDPVRSVVSCVVDPRHCSSDVPD

pLDDT: mean 88.15, std 13.34, range [46.69, 97.88]

Sequence (93 aa):
PATPQITEALHSNDSLLRARAIVAYHHGNYREVYNILQHHSFRDTSWHHTLQSIWMEAHYLDAERSKGRPLGPVEKYRIRKRFPLPRSIWNGE

Mean predicted aligned error: 5.86 Å

Organism: Botryllus schlosseri (NCBI:txid30301)

Nearest PDB structures (foldseek):
  4egc-assembly1_A  TM=9.478E-01  e=9.815E-07  Escherichia coli

InterPro domains:
  IPR031701 Homeobox protein SIX1, N-terminal SD domain [PF16878] (8-87)